Protein AF-K9LJH4-F1 (afdb_monomer_lite)

Radius of gyration: 13.07 Å; chains: 1; bounding box: 28×32×32 Å

InterPro domains:
  IPR040698 Hydrazine synthase alpha subunit, middle domain [PF18582] (1-56)

Secondary structure (DSSP, 8-state):
--------TTS-------SSS-B--EEE-TTS-EEEE--S-B---TT-----SSTT-STTTTSPPP----GGGGGT--

Sequence (78 aa):
IIGYQYVKSDGSTVTSQLSDVPYYMQILDDKGMSVQTALTWAYLRPYHGRICSGCHYGSYRGRAFKNIHAKALYNWWY

Structure (mmCIF, N/CA/C/O backbone):
data_AF-K9LJH4-F1
#
_entry.id   AF-K9LJH4-F1
#
loop_
_atom_site.group_PDB
_atom_site.id
_atom_site.type_symbol
_atom_site.label_atom_id
_atom_site.label_alt_id
_atom_site.label_comp_id
_atom_site.label_asym_id
_atom_site.label_entity_id
_atom_site.label_seq_id
_atom_site.pdbx_PDB_ins_code
_atom_site.Cartn_x
_atom_site.Cartn_y
_atom_site.Cartn_z
_atom_site.occupancy
_atom_site.B_iso_or_equiv
_atom_site.auth_seq_id
_atom_site.auth_comp_id
_atom_site.auth_asym_id
_atom_site.auth_atom_id
_atom_site.pdbx_PDB_model_num
ATOM 1 N N . ILE A 1 1 ? 9.612 13.635 2.742 1.00 96.50 1 ILE A N 1
ATOM 2 C CA . ILE A 1 1 ? 8.516 12.688 3.068 1.00 96.50 1 ILE A CA 1
ATOM 3 C C . ILE A 1 1 ? 7.709 12.503 1.793 1.00 96.50 1 ILE A C 1
ATOM 5 O O . ILE A 1 1 ? 7.301 13.513 1.241 1.00 96.50 1 ILE A O 1
ATOM 9 N N . ILE A 1 2 ? 7.551 11.272 1.290 1.00 98.62 2 ILE A N 1
ATOM 10 C CA . ILE A 1 2 ? 6.738 11.026 0.080 1.00 98.62 2 ILE A CA 1
ATOM 11 C C . ILE A 1 2 ? 5.249 11.219 0.392 1.00 98.62 2 ILE A C 1
ATOM 13 O O . ILE A 1 2 ? 4.542 11.870 -0.366 1.00 98.62 2 ILE A O 1
ATOM 17 N N . GLY A 1 3 ? 4.784 10.692 1.525 1.00 98.75 3 GLY A N 1
ATOM 18 C CA . GLY A 1 3 ? 3.408 10.829 1.991 1.00 98.75 3 GLY A CA 1
ATOM 19 C C . GLY A 1 3 ? 3.108 9.863 3.134 1.00 98.75 3 GLY A C 1
ATOM 20 O O . GLY A 1 3 ? 3.958 9.050 3.501 1.00 98.75 3 GLY A O 1
ATOM 21 N N . TYR A 1 4 ? 1.894 9.957 3.670 1.00 98.81 4 TYR A N 1
ATOM 22 C CA . TYR A 1 4 ? 1.330 9.008 4.628 1.00 98.81 4 TYR A CA 1
ATOM 23 C C . TYR A 1 4 ? 0.200 8.235 3.948 1.00 98.81 4 TYR A C 1
ATOM 25 O O . TYR A 1 4 ? -0.532 8.796 3.135 1.00 98.81 4 TYR A O 1
ATOM 33 N N . GLN A 1 5 ? 0.048 6.958 4.290 1.00 98.88 5 GLN A N 1
ATOM 34 C CA . GLN A 1 5 ? -1.047 6.116 3.817 1.00 98.88 5 GLN A CA 1
ATOM 35 C C . GLN A 1 5 ? -1.654 5.378 5.006 1.00 98.88 5 GLN A C 1
ATOM 37 O O . GLN A 1 5 ? -0.926 4.901 5.877 1.00 98.88 5 GLN A O 1
ATOM 42 N N . TYR A 1 6 ? -2.980 5.281 5.043 1.00 98.62 6 TYR A N 1
ATOM 43 C CA . TYR A 1 6 ? -3.653 4.568 6.119 1.00 98.62 6 TYR A CA 1
ATOM 44 C C . TYR A 1 6 ? -3.473 3.048 5.974 1.00 98.62 6 TYR A C 1
ATOM 46 O O . TYR A 1 6 ? -3.276 2.502 4.882 1.00 98.62 6 TYR A O 1
ATOM 54 N N . VAL A 1 7 ? -3.559 2.345 7.101 1.00 98.88 7 VAL A N 1
ATOM 55 C CA . VAL A 1 7 ? -3.527 0.880 7.163 1.00 98.88 7 VAL A CA 1
ATOM 56 C C . VAL A 1 7 ? -4.935 0.387 7.492 1.00 98.88 7 VAL A C 1
ATOM 58 O O . VAL A 1 7 ? -5.619 0.948 8.347 1.00 98.88 7 VAL A O 1
ATOM 61 N N . LYS A 1 8 ? -5.413 -0.634 6.776 1.00 98.62 8 LYS A N 1
ATOM 62 C CA . LYS A 1 8 ? -6.715 -1.265 7.028 1.00 98.62 8 LYS A CA 1
ATOM 63 C C . LYS A 1 8 ? -6.670 -2.023 8.360 1.00 98.62 8 LYS A C 1
ATOM 65 O O . LYS A 1 8 ? -5.611 -2.407 8.844 1.00 98.62 8 LYS A O 1
ATOM 70 N N . SER A 1 9 ? -7.839 -2.325 8.923 1.00 98.69 9 SER A N 1
ATOM 71 C CA . SER A 1 9 ? -7.931 -3.040 10.206 1.00 98.69 9 SER A CA 1
ATOM 72 C C . SER A 1 9 ? -7.340 -4.463 10.192 1.00 98.69 9 SER A C 1
ATOM 74 O O . SER A 1 9 ? -7.123 -5.030 11.253 1.00 98.69 9 SER A O 1
ATOM 76 N N . ASP A 1 10 ? -7.137 -5.070 9.017 1.00 98.69 10 ASP A N 1
ATOM 77 C CA . ASP A 1 10 ? -6.488 -6.382 8.845 1.00 98.69 10 ASP A CA 1
ATOM 78 C C . ASP A 1 10 ? -4.959 -6.269 8.663 1.00 98.69 10 ASP A C 1
ATOM 80 O O . ASP A 1 10 ? -4.296 -7.250 8.334 1.00 98.69 10 ASP A O 1
ATOM 84 N N . GLY A 1 11 ? -4.399 -5.068 8.843 1.00 98.69 11 GLY A N 1
ATOM 85 C CA . GLY A 1 11 ? -2.981 -4.766 8.652 1.00 98.69 11 GLY A CA 1
ATOM 86 C C . GLY A 1 11 ? -2.571 -4.550 7.192 1.00 98.69 11 GLY A C 1
ATOM 87 O O . GLY A 1 11 ? -1.405 -4.258 6.932 1.00 98.69 11 GLY A O 1
ATOM 88 N N . SER A 1 12 ? -3.490 -4.681 6.229 1.00 98.88 12 SER A N 1
ATOM 89 C CA . SER A 1 12 ? -3.179 -4.491 4.810 1.00 98.88 12 SER A CA 1
ATOM 90 C C . SER A 1 12 ? -3.169 -3.010 4.410 1.00 98.88 12 SER A C 1
ATOM 92 O O . SER A 1 12 ? -3.927 -2.195 4.934 1.00 98.88 12 SER A O 1
ATOM 94 N N . THR A 1 13 ? -2.310 -2.634 3.462 1.00 98.94 13 THR A N 1
ATOM 95 C CA . THR A 1 13 ? -2.243 -1.270 2.914 1.00 98.94 13 THR A CA 1
ATOM 96 C C . THR A 1 13 ? -1.837 -1.304 1.440 1.00 98.94 13 THR A C 1
ATOM 98 O O . THR A 1 13 ? -1.188 -2.251 0.994 1.00 98.94 13 THR A O 1
ATOM 101 N N . VAL A 1 14 ? -2.253 -0.292 0.678 1.00 98.88 14 VAL A N 1
ATOM 102 C CA . VAL A 1 14 ? -1.905 -0.087 -0.734 1.00 98.88 14 VAL A CA 1
ATOM 103 C C . VAL A 1 14 ? -1.873 1.415 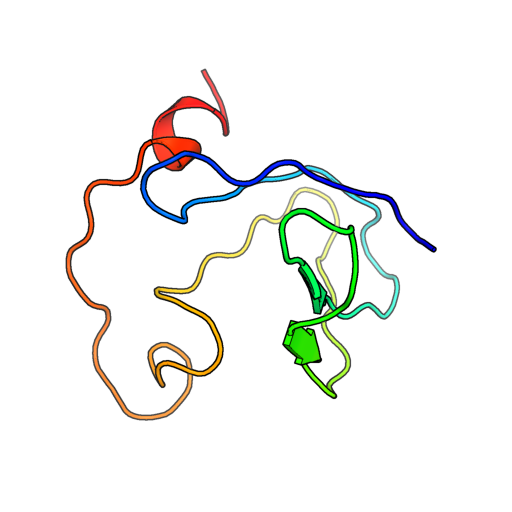-1.022 1.00 98.88 14 VAL A C 1
ATOM 105 O O . VAL A 1 14 ? -2.673 2.164 -0.465 1.00 98.88 14 VAL A O 1
ATOM 108 N N . THR A 1 15 ? -0.950 1.870 -1.873 1.00 98.88 15 THR A N 1
ATOM 109 C CA . THR A 1 15 ? -0.852 3.277 -2.285 1.00 98.88 15 THR A CA 1
ATOM 110 C C . THR A 1 15 ? -0.307 3.408 -3.700 1.00 98.88 15 THR A C 1
ATOM 112 O O . THR A 1 15 ? 0.509 2.593 -4.128 1.00 98.88 15 THR A O 1
ATOM 115 N N . SER A 1 16 ? -0.694 4.485 -4.381 1.00 98.88 16 SER A N 1
ATOM 116 C CA . SER A 1 16 ? 0.057 5.030 -5.515 1.00 98.88 16 SER A CA 1
ATOM 117 C C . SER A 1 16 ? 1.084 6.040 -4.994 1.00 98.88 16 SER A C 1
ATOM 119 O O . SER A 1 16 ? 0.826 6.728 -4.005 1.00 98.88 16 SER A O 1
ATOM 121 N N . GLN A 1 17 ? 2.257 6.115 -5.621 1.00 98.81 17 GLN A N 1
ATOM 122 C CA . GLN A 1 17 ? 3.331 7.047 -5.254 1.00 98.81 17 GLN A CA 1
ATOM 123 C C . GLN A 1 17 ? 4.239 7.341 -6.460 1.00 98.81 17 GLN A C 1
ATOM 125 O O . GLN A 1 17 ? 4.006 6.830 -7.554 1.00 98.81 17 GLN A O 1
ATOM 130 N N . LEU A 1 18 ? 5.287 8.145 -6.252 1.00 98.81 18 LEU A N 1
ATOM 131 C CA . LEU A 1 18 ? 6.319 8.418 -7.256 1.00 98.81 18 LEU A CA 1
ATOM 132 C C . LEU A 1 18 ? 7.051 7.135 -7.690 1.00 98.81 18 LEU A C 1
ATOM 134 O O . LEU A 1 18 ? 7.381 6.280 -6.861 1.00 98.81 18 LEU A O 1
ATOM 138 N N . SER A 1 19 ? 7.341 7.046 -8.988 1.00 98.81 19 SER A N 1
ATOM 139 C CA . SER A 1 19 ? 8.198 6.029 -9.609 1.00 98.81 19 SER A CA 1
ATOM 140 C C . SER A 1 19 ? 9.589 6.588 -9.931 1.00 98.81 19 SER A C 1
ATOM 142 O O . SER A 1 19 ? 9.782 7.799 -9.940 1.00 98.81 19 SER A O 1
ATOM 144 N N . ASP A 1 20 ? 10.544 5.703 -10.222 1.00 98.81 20 ASP A N 1
ATOM 145 C CA . ASP A 1 20 ? 11.937 6.000 -10.592 1.00 98.81 20 ASP A CA 1
ATOM 146 C C . ASP A 1 20 ? 12.701 6.875 -9.571 1.00 98.81 20 ASP A C 1
ATOM 148 O O . ASP A 1 20 ? 13.688 7.529 -9.899 1.00 98.81 20 ASP A O 1
ATOM 152 N N . VAL A 1 21 ? 12.286 6.831 -8.299 1.00 98.81 21 VAL A N 1
ATOM 153 C CA . VAL A 1 21 ? 12.962 7.472 -7.159 1.00 98.81 21 VAL A CA 1
ATOM 154 C C . VAL A 1 21 ? 13.253 6.450 -6.049 1.00 98.81 21 VAL A C 1
ATOM 156 O O . VAL A 1 21 ? 12.453 5.530 -5.850 1.00 98.81 21 VAL A O 1
ATOM 159 N N . PRO A 1 22 ? 14.371 6.580 -5.308 1.00 98.81 22 PRO A N 1
ATOM 160 C CA . PRO A 1 22 ? 14.653 5.722 -4.161 1.00 98.81 22 PRO A CA 1
ATOM 161 C C . PRO A 1 22 ? 13.705 6.037 -2.995 1.00 98.81 22 PRO A C 1
ATOM 163 O O . P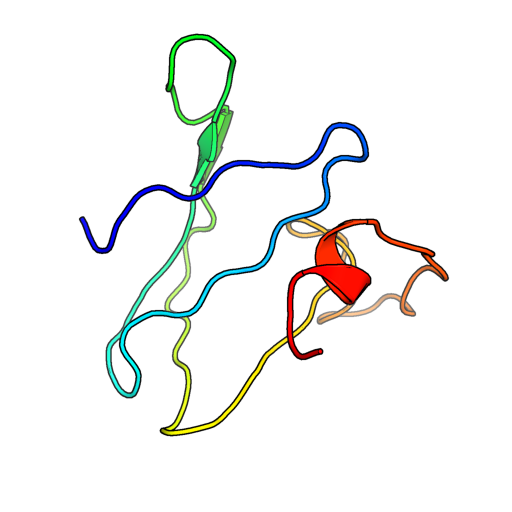RO A 1 22 ? 13.513 7.200 -2.638 1.00 98.81 22 PRO A O 1
ATOM 166 N N . TYR A 1 23 ? 13.129 5.008 -2.371 1.00 98.88 23 TYR A N 1
ATOM 167 C CA . TYR A 1 23 ? 12.235 5.171 -1.220 1.00 98.88 23 TYR A CA 1
ATOM 168 C C . TYR A 1 23 ? 12.310 4.014 -0.214 1.00 98.88 23 TYR A C 1
ATOM 170 O O . TYR A 1 23 ? 12.837 2.942 -0.508 1.00 98.88 23 TYR A O 1
ATOM 178 N N . TYR A 1 24 ? 11.744 4.234 0.974 1.00 98.88 24 TYR A N 1
ATOM 179 C CA . TYR A 1 24 ? 11.480 3.216 1.995 1.00 98.88 24 TYR A CA 1
ATOM 180 C C . TYR A 1 24 ? 10.194 3.552 2.766 1.00 98.88 24 TYR A C 1
ATOM 182 O O . TYR A 1 24 ? 9.521 4.532 2.445 1.00 98.88 24 TYR A O 1
ATOM 190 N N . MET A 1 25 ? 9.829 2.736 3.761 1.00 98.94 25 MET A N 1
ATOM 191 C CA . MET A 1 25 ? 8.619 2.938 4.565 1.00 98.94 25 MET A CA 1
ATOM 192 C C . MET A 1 25 ? 8.838 2.681 6.062 1.00 98.94 25 MET A C 1
ATOM 194 O O . MET A 1 25 ? 9.791 2.007 6.468 1.00 98.94 25 MET A O 1
ATOM 198 N N . GLN A 1 26 ? 7.901 3.186 6.861 1.00 98.94 26 GLN A N 1
ATOM 199 C CA . GLN A 1 26 ? 7.783 2.961 8.299 1.00 98.94 26 GLN A CA 1
ATOM 200 C C . GLN A 1 26 ? 6.348 2.537 8.616 1.00 98.94 26 GLN A C 1
ATOM 202 O O . GLN A 1 26 ? 5.408 3.096 8.051 1.00 98.94 26 GLN A O 1
ATOM 207 N N . ILE A 1 27 ? 6.176 1.550 9.497 1.00 98.88 27 ILE A N 1
ATOM 208 C CA . ILE A 1 27 ? 4.856 1.229 10.063 1.00 98.88 27 ILE A CA 1
ATOM 209 C C . ILE A 1 27 ? 4.639 2.075 11.313 1.00 98.88 27 ILE A C 1
ATOM 211 O O . ILE A 1 27 ? 5.557 2.212 12.121 1.00 98.88 27 ILE A O 1
ATOM 215 N N . LEU A 1 28 ? 3.451 2.662 11.441 1.00 98.88 28 LEU A N 1
ATOM 216 C CA . LEU A 1 28 ? 3.156 3.650 12.473 1.00 98.88 28 LEU A CA 1
ATOM 217 C C . LEU A 1 28 ? 2.182 3.095 13.514 1.00 98.88 28 LEU A C 1
ATOM 219 O O . LEU A 1 28 ? 1.295 2.310 13.171 1.00 98.88 28 LEU A O 1
ATOM 223 N N . ASP A 1 29 ? 2.352 3.511 14.764 1.00 98.69 29 ASP A N 1
ATOM 224 C CA . ASP A 1 29 ? 1.358 3.321 15.820 1.00 98.69 29 ASP A CA 1
ATOM 225 C C . ASP A 1 29 ? 0.240 4.381 15.754 1.00 98.69 29 ASP A C 1
ATOM 227 O O . ASP A 1 29 ? 0.182 5.222 14.851 1.00 98.69 29 ASP A O 1
ATOM 231 N N . ASP A 1 30 ? -0.670 4.339 16.725 1.00 98.62 30 ASP A N 1
ATOM 232 C CA . ASP A 1 30 ? -1.785 5.279 16.881 1.00 98.62 30 ASP A CA 1
ATOM 233 C C . ASP A 1 30 ? -1.341 6.715 17.206 1.00 98.62 30 ASP A C 1
ATOM 235 O O . ASP A 1 30 ? -2.107 7.661 17.020 1.00 98.62 30 ASP A O 1
ATOM 239 N N . LYS A 1 31 ? -0.094 6.896 17.648 1.00 98.75 31 LYS A N 1
ATOM 240 C CA . LYS A 1 31 ? 0.539 8.198 17.892 1.00 98.75 31 LYS A CA 1
ATOM 241 C C . LYS A 1 31 ? 1.317 8.703 16.674 1.00 98.75 31 LYS A C 1
ATOM 243 O O . LYS A 1 31 ? 1.926 9.769 16.745 1.00 98.75 31 LYS A O 1
ATOM 248 N N . GLY A 1 32 ? 1.301 7.968 15.560 1.00 98.56 32 GLY A N 1
ATOM 249 C CA . GLY A 1 32 ? 2.021 8.323 14.339 1.00 98.56 32 GLY A CA 1
ATOM 250 C C . GLY A 1 32 ? 3.535 8.128 14.438 1.00 98.56 32 GLY A C 1
ATOM 251 O O . GLY A 1 32 ? 4.273 8.691 13.627 1.00 98.56 32 GLY A O 1
ATOM 252 N N . MET A 1 33 ? 4.018 7.352 15.410 1.00 98.88 33 MET A N 1
ATOM 253 C CA . MET A 1 33 ? 5.438 7.057 15.592 1.00 98.88 33 MET A CA 1
ATOM 254 C C . MET A 1 33 ? 5.815 5.763 14.874 1.00 98.88 33 MET A C 1
ATOM 256 O O . MET A 1 33 ? 5.057 4.795 14.856 1.00 98.88 33 MET A O 1
ATOM 260 N N . SER A 1 34 ? 7.012 5.728 14.285 1.00 98.88 34 SER A N 1
ATOM 261 C CA . SER A 1 34 ? 7.523 4.522 13.632 1.00 98.88 34 SER A CA 1
ATOM 262 C C . SER A 1 34 ? 7.763 3.409 14.653 1.00 98.88 34 SER A C 1
ATOM 264 O O . SER A 1 34 ? 8.719 3.478 15.422 1.00 98.88 34 SER A O 1
ATOM 266 N N . VAL A 1 35 ? 6.992 2.327 14.562 1.00 98.81 35 VAL A N 1
ATOM 267 C CA . VAL A 1 35 ? 7.231 1.083 15.312 1.00 98.81 35 VAL A CA 1
ATOM 268 C C . VAL A 1 35 ? 8.392 0.294 14.697 1.00 98.81 35 VAL A C 1
ATOM 270 O O . VAL A 1 35 ? 9.202 -0.290 15.412 1.00 98.81 35 VAL A O 1
ATOM 273 N N . GLN A 1 36 ? 8.518 0.301 13.364 1.00 98.81 36 GLN A N 1
ATOM 274 C CA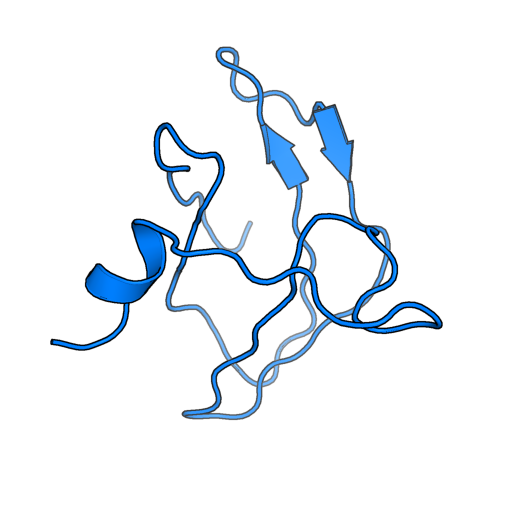 . GLN A 1 36 ? 9.621 -0.341 12.641 1.00 98.81 36 GLN A CA 1
ATOM 275 C C . 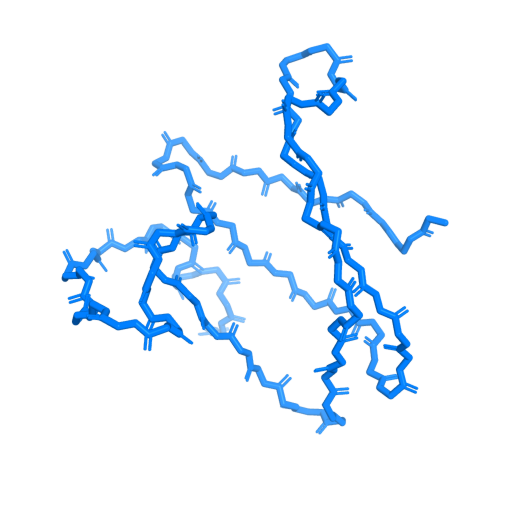GLN A 1 36 ? 9.926 0.398 11.331 1.00 98.81 36 GLN A C 1
ATOM 277 O O . GLN A 1 36 ? 9.016 0.792 10.601 1.00 98.81 36 GLN A O 1
ATOM 282 N N . THR A 1 37 ? 11.218 0.537 11.010 1.00 98.88 37 THR A N 1
ATOM 283 C CA . THR A 1 37 ? 11.716 1.149 9.765 1.00 98.88 37 THR A CA 1
ATOM 284 C C . THR A 1 37 ? 12.337 0.097 8.846 1.00 98.88 37 THR A C 1
ATOM 286 O O . THR A 1 37 ? 13.187 -0.683 9.276 1.00 98.88 37 THR A O 1
ATOM 289 N N . ALA A 1 38 ? 11.954 0.086 7.566 1.00 98.75 38 ALA A N 1
ATOM 290 C CA . ALA A 1 38 ? 12.582 -0.765 6.555 1.00 98.75 38 ALA A CA 1
ATOM 291 C C . ALA A 1 38 ? 13.824 -0.075 5.964 1.00 98.75 38 ALA A C 1
ATOM 293 O O . ALA A 1 38 ? 13.713 0.717 5.035 1.00 98.75 38 ALA A O 1
ATOM 294 N N . LEU A 1 39 ? 15.013 -0.371 6.492 1.00 98.81 39 LEU A N 1
ATOM 295 C CA . LEU A 1 39 ? 16.268 0.253 6.051 1.00 98.81 39 LEU A CA 1
ATOM 296 C C . LEU A 1 39 ? 16.801 -0.388 4.758 1.00 98.81 39 LEU A C 1
ATOM 298 O O . LEU A 1 39 ? 17.635 -1.291 4.780 1.00 98.81 39 LEU A O 1
ATOM 302 N N . THR A 1 40 ? 16.284 0.061 3.616 1.00 98.56 40 THR A N 1
ATOM 303 C CA . THR A 1 40 ? 16.716 -0.338 2.268 1.00 98.56 40 THR A CA 1
ATOM 304 C C . THR A 1 40 ? 16.300 0.724 1.244 1.00 98.56 40 THR A C 1
ATOM 306 O O . THR A 1 40 ? 15.550 1.635 1.580 1.00 98.56 40 THR A O 1
ATOM 309 N N . TRP A 1 41 ? 16.742 0.599 -0.008 1.00 98.81 41 TRP A N 1
ATOM 310 C CA . TRP A 1 41 ? 16.327 1.478 -1.105 1.00 98.81 41 TRP A CA 1
ATOM 311 C C . TRP A 1 41 ? 15.449 0.713 -2.092 1.00 98.81 41 TRP A C 1
ATOM 313 O O . TRP A 1 41 ? 15.938 -0.033 -2.941 1.00 98.81 41 TRP A O 1
ATOM 323 N N . ALA A 1 42 ? 14.137 0.890 -1.968 1.00 98.81 42 ALA A N 1
ATOM 324 C CA . ALA A 1 42 ? 13.172 0.395 -2.937 1.00 98.81 42 ALA A CA 1
ATOM 325 C C . ALA A 1 42 ? 13.027 1.373 -4.112 1.00 98.81 42 ALA A C 1
ATOM 327 O O . ALA A 1 42 ? 13.311 2.564 -3.995 1.00 98.81 42 ALA A O 1
ATOM 328 N N . TYR A 1 43 ? 12.553 0.853 -5.241 1.00 98.81 43 TYR A N 1
ATOM 329 C CA . TYR A 1 43 ? 12.175 1.623 -6.421 1.00 98.81 43 TYR A CA 1
ATOM 330 C C . TYR A 1 43 ? 11.000 0.933 -7.124 1.00 98.81 43 TYR A C 1
ATOM 332 O O . TYR A 1 43 ? 10.868 -0.296 -7.093 1.00 98.81 43 TYR A O 1
ATOM 340 N N . LEU A 1 44 ? 10.147 1.732 -7.761 1.00 98.94 44 LEU A N 1
ATOM 341 C CA . LEU A 1 44 ? 9.095 1.281 -8.673 1.00 98.94 44 LEU A CA 1
ATOM 342 C C . LEU A 1 44 ? 9.371 1.884 -10.044 1.00 98.94 44 LEU A C 1
ATOM 344 O O . LEU A 1 44 ? 9.718 3.057 -10.122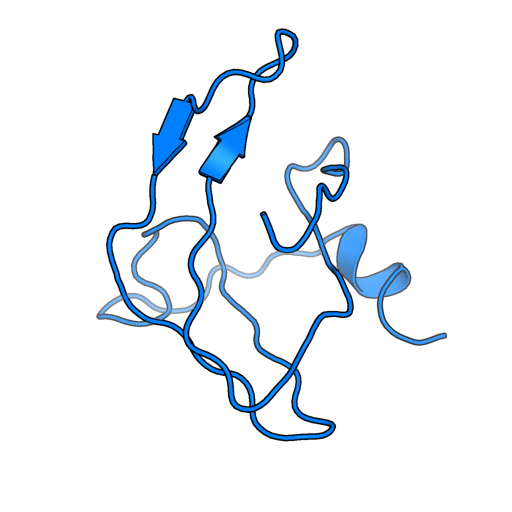 1.00 98.94 44 LEU A O 1
ATOM 348 N N . ARG A 1 45 ? 9.199 1.107 -11.115 1.00 98.81 45 ARG A N 1
ATOM 349 C CA . ARG A 1 45 ? 9.214 1.646 -12.483 1.00 98.81 45 ARG A CA 1
ATOM 350 C C . ARG A 1 45 ? 7.865 2.307 -12.806 1.00 98.81 45 ARG A C 1
ATOM 352 O O . ARG A 1 45 ? 6.879 1.987 -12.134 1.00 98.81 45 ARG A O 1
ATOM 359 N N . PRO A 1 46 ? 7.771 3.195 -13.813 1.00 98.75 46 PRO A N 1
ATOM 360 C CA . PRO A 1 46 ? 6.505 3.821 -14.180 1.00 98.75 46 PRO A CA 1
ATOM 361 C C . PRO A 1 46 ? 5.441 2.762 -14.472 1.00 98.75 46 PRO A C 1
ATOM 363 O O . PRO A 1 46 ? 5.743 1.728 -15.072 1.00 98.75 46 PRO A O 1
ATOM 366 N N . TYR A 1 47 ? 4.215 3.002 -14.001 1.00 98.50 47 TYR A N 1
ATOM 367 C CA . TYR A 1 47 ? 3.067 2.088 -14.103 1.00 98.50 47 TYR A CA 1
ATOM 368 C C . TYR A 1 47 ? 3.207 0.729 -13.376 1.00 98.50 47 TYR A C 1
ATOM 370 O O . TYR A 1 47 ? 2.252 -0.041 -13.319 1.00 98.50 47 TYR A O 1
ATOM 378 N N . HIS A 1 48 ? 4.352 0.413 -12.764 1.00 98.81 48 HIS A N 1
ATOM 379 C CA . HIS A 1 48 ? 4.527 -0.864 -12.073 1.00 98.81 48 HIS A CA 1
ATOM 380 C C . HIS A 1 48 ? 3.935 -0.845 -10.660 1.00 98.81 48 HIS A C 1
ATOM 382 O O . HIS A 1 48 ? 4.094 0.113 -9.905 1.00 98.81 48 HIS A O 1
ATOM 388 N N . GLY A 1 49 ? 3.329 -1.971 -10.281 1.00 98.69 49 GLY A N 1
ATOM 389 C CA . GLY A 1 49 ? 2.930 -2.292 -8.914 1.00 98.69 49 GLY A CA 1
ATOM 390 C C . GLY A 1 49 ? 3.865 -3.319 -8.271 1.00 98.69 49 GLY A C 1
ATOM 391 O O . GLY A 1 49 ? 4.543 -4.077 -8.966 1.00 98.69 49 GLY A O 1
ATOM 392 N N . ARG A 1 50 ? 3.901 -3.381 -6.934 1.00 98.75 50 ARG A N 1
ATOM 393 C CA . ARG A 1 50 ? 4.676 -4.394 -6.200 1.00 98.75 50 ARG A CA 1
ATOM 394 C C . ARG A 1 50 ? 3.945 -4.878 -4.953 1.00 98.75 50 ARG A C 1
ATOM 396 O O . ARG A 1 50 ? 3.304 -4.091 -4.270 1.00 98.75 50 ARG A O 1
ATOM 403 N N . ILE A 1 51 ? 4.093 -6.170 -4.651 1.00 98.88 51 ILE A N 1
ATOM 404 C CA . ILE A 1 51 ? 3.451 -6.844 -3.514 1.00 98.88 51 ILE A CA 1
ATOM 405 C C . ILE A 1 51 ? 4.474 -7.500 -2.574 1.00 98.88 51 ILE A C 1
ATOM 407 O O . ILE A 1 51 ? 5.573 -7.880 -2.988 1.00 98.88 51 ILE A O 1
ATOM 411 N N . CYS A 1 52 ? 4.093 -7.680 -1.310 1.00 98.81 52 CYS A N 1
ATOM 412 C CA . CYS A 1 52 ? 4.790 -8.497 -0.317 1.00 98.81 52 CYS A CA 1
ATOM 413 C C . CYS A 1 52 ? 3.768 -9.104 0.660 1.00 98.81 52 CYS A C 1
ATOM 415 O O . CYS A 1 52 ? 2.689 -8.548 0.843 1.00 98.81 52 CYS A O 1
ATOM 417 N N . SER A 1 53 ? 4.081 -10.239 1.298 1.00 98.75 53 SER A N 1
ATOM 418 C CA . SER A 1 53 ? 3.163 -10.823 2.294 1.00 98.75 53 SER A CA 1
ATOM 419 C C . SER A 1 53 ? 3.138 -10.056 3.621 1.00 98.75 53 SER A C 1
ATOM 421 O O . SER A 1 53 ? 2.181 -10.188 4.372 1.00 98.75 53 SER A O 1
ATOM 423 N N . GLY A 1 54 ? 4.199 -9.311 3.948 1.00 98.50 54 GLY A N 1
ATOM 424 C CA . GLY A 1 54 ? 4.326 -8.587 5.213 1.00 98.50 54 GLY A CA 1
ATOM 425 C C . GLY A 1 54 ? 5.706 -7.954 5.408 1.00 98.50 54 GLY A C 1
ATOM 426 O O . GLY A 1 54 ? 6.624 -8.178 4.612 1.00 98.50 54 GLY A O 1
ATOM 427 N N . CYS A 1 55 ? 5.858 -7.178 6.484 1.00 98.69 55 CYS A N 1
ATOM 428 C CA . CYS A 1 55 ? 7.092 -6.460 6.813 1.00 98.69 55 CYS A CA 1
ATOM 429 C C . CYS A 1 55 ? 8.213 -7.437 7.196 1.00 98.69 55 CYS A C 1
ATOM 431 O O . CYS A 1 55 ? 8.132 -8.103 8.223 1.00 98.69 55 CYS A O 1
ATOM 433 N N . HIS A 1 56 ? 9.233 -7.571 6.341 1.00 98.62 56 HIS A N 1
ATOM 434 C CA . HIS A 1 56 ? 10.360 -8.493 6.539 1.00 98.62 56 HIS A CA 1
ATOM 435 C C . HIS A 1 56 ? 9.964 -9.934 6.909 1.00 98.62 56 HIS A C 1
ATOM 437 O O . HIS A 1 56 ? 10.701 -10.665 7.567 1.00 98.62 56 HIS A O 1
ATOM 443 N N . TYR A 1 57 ? 8.808 -10.377 6.402 1.00 98.50 57 TYR A N 1
ATOM 444 C CA . TYR A 1 57 ? 8.276 -11.719 6.643 1.00 98.50 57 TYR A CA 1
ATOM 445 C C . TYR A 1 57 ? 9.103 -12.826 5.965 1.00 98.50 57 TYR A C 1
ATOM 447 O O . TYR A 1 57 ? 9.038 -13.987 6.354 1.00 98.50 57 TYR A O 1
ATOM 455 N N . GLY A 1 58 ? 9.870 -12.479 4.927 1.00 98.69 58 GLY A N 1
ATOM 456 C CA . GLY A 1 58 ? 10.694 -13.417 4.161 1.00 98.69 58 GLY A CA 1
ATOM 457 C C . GLY A 1 58 ? 10.088 -13.889 2.835 1.00 98.69 58 GLY A C 1
ATOM 458 O O . GLY A 1 58 ? 10.749 -14.664 2.144 1.00 98.69 58 GLY A O 1
ATOM 459 N N . SER A 1 59 ? 8.903 -13.395 2.437 1.00 98.69 59 SER A N 1
ATOM 460 C CA . SER A 1 59 ? 8.256 -13.732 1.148 1.00 98.69 59 SER A CA 1
ATOM 461 C C . SER A 1 59 ? 9.087 -13.327 -0.075 1.00 98.69 59 SER A C 1
ATOM 463 O O . SER A 1 59 ? 8.954 -13.897 -1.147 1.00 98.69 59 SER A O 1
ATOM 465 N N . TYR A 1 60 ? 9.958 -12.333 0.092 1.00 98.00 60 TYR A N 1
ATOM 466 C CA . TYR A 1 60 ? 10.907 -11.866 -0.918 1.00 98.00 60 TYR A CA 1
ATOM 467 C C . TYR A 1 60 ? 12.345 -12.328 -0.637 1.00 98.00 60 TYR A C 1
ATOM 469 O O . TYR A 1 60 ? 13.286 -11.792 -1.218 1.00 98.00 60 TYR A O 1
ATOM 477 N N . ARG A 1 61 ? 12.537 -13.287 0.279 1.00 98.56 61 ARG A N 1
ATOM 478 C CA . ARG A 1 61 ? 13.862 -13.819 0.616 1.00 98.56 61 ARG A CA 1
ATOM 479 C C . ARG A 1 61 ? 13.950 -15.329 0.467 1.00 98.56 61 ARG A C 1
ATOM 481 O O . ARG A 1 61 ? 14.649 -15.790 -0.424 1.00 98.56 61 ARG A O 1
ATOM 488 N N . GLY A 1 62 ? 13.345 -16.078 1.380 1.00 98.31 62 GLY A N 1
ATOM 489 C CA . GLY A 1 62 ? 13.573 -17.523 1.513 1.00 98.31 62 GLY A CA 1
ATOM 490 C C . GLY A 1 62 ? 12.367 -18.289 2.042 1.00 98.31 62 GLY A C 1
ATOM 491 O O . GLY A 1 62 ? 12.498 -19.446 2.422 1.00 98.31 62 GLY A O 1
ATOM 492 N N . ARG A 1 63 ? 11.197 -17.646 2.105 1.00 98.44 63 ARG A N 1
ATOM 493 C CA . ARG A 1 63 ? 9.933 -18.270 2.497 1.00 98.44 63 ARG A CA 1
ATOM 494 C C . ARG A 1 63 ? 8.932 -18.143 1.361 1.00 98.44 63 ARG A C 1
ATOM 496 O O . ARG A 1 63 ? 8.937 -17.151 0.637 1.00 98.44 63 ARG A O 1
ATOM 503 N N . ALA A 1 64 ? 8.047 -19.128 1.253 1.00 98.62 64 ALA A N 1
ATOM 504 C CA . ALA A 1 64 ? 6.883 -19.028 0.386 1.00 98.62 64 ALA A CA 1
ATOM 505 C C . ALA A 1 64 ? 5.956 -17.885 0.839 1.00 98.62 64 ALA A C 1
ATOM 507 O O . ALA A 1 64 ? 5.950 -17.482 2.009 1.00 98.62 64 ALA A O 1
ATOM 508 N N . PHE A 1 65 ? 5.153 -17.377 -0.094 1.00 98.81 65 PHE A N 1
ATOM 509 C CA . PHE A 1 65 ? 4.103 -16.414 0.218 1.00 98.81 65 PHE A CA 1
ATOM 510 C C . PHE A 1 65 ? 3.039 -17.059 1.110 1.00 98.81 65 PHE A C 1
ATOM 512 O O . PHE A 1 65 ? 2.603 -18.185 0.868 1.00 98.81 65 PHE A O 1
ATOM 519 N N . LYS A 1 66 ? 2.597 -16.330 2.138 1.00 98.56 66 LYS A N 1
ATOM 520 C CA . LYS A 1 66 ? 1.416 -16.722 2.913 1.00 98.56 66 LYS A CA 1
ATOM 521 C C . LYS A 1 66 ? 0.171 -16.424 2.076 1.00 98.56 66 LYS A C 1
ATOM 523 O O . LYS A 1 66 ? 0.067 -15.331 1.524 1.00 98.56 66 LYS A O 1
ATOM 528 N N . ASN A 1 67 ? -0.769 -17.366 2.017 1.00 98.75 67 ASN A N 1
ATOM 529 C CA . ASN A 1 67 ? -2.073 -17.121 1.407 1.00 98.75 67 ASN A CA 1
ATOM 530 C C . ASN A 1 67 ? -2.878 -16.158 2.300 1.00 98.75 67 ASN A C 1
ATOM 532 O O . ASN A 1 67 ? -3.168 -16.488 3.452 1.00 98.75 67 ASN A O 1
ATOM 536 N N . ILE A 1 68 ? -3.161 -14.951 1.803 1.00 98.81 68 ILE A N 1
ATOM 537 C CA . ILE A 1 68 ? -3.818 -13.870 2.549 1.00 98.81 68 ILE A CA 1
ATOM 538 C C . ILE A 1 68 ? -4.889 -13.245 1.656 1.00 98.81 68 ILE A C 1
ATOM 540 O O . ILE A 1 68 ? -4.587 -12.722 0.586 1.00 98.81 68 ILE A O 1
ATOM 544 N N . HIS A 1 69 ? -6.131 -13.239 2.137 1.00 98.75 69 HIS A N 1
ATOM 545 C CA . HIS A 1 69 ? -7.231 -12.489 1.536 1.00 98.75 69 HIS A CA 1
ATOM 546 C C . HIS A 1 69 ? -7.315 -11.108 2.200 1.00 98.75 69 HIS A C 1
ATOM 548 O O . HIS A 1 69 ? -7.834 -10.980 3.304 1.00 98.75 69 HIS A O 1
ATOM 554 N N . ALA A 1 70 ? -6.733 -10.092 1.559 1.00 98.81 70 ALA A N 1
ATOM 555 C CA . ALA A 1 70 ? -6.531 -8.765 2.150 1.00 98.81 70 ALA A CA 1
ATOM 556 C C . ALA A 1 70 ? -7.583 -7.734 1.710 1.00 98.81 70 ALA A C 1
ATOM 558 O O . ALA A 1 70 ? -7.938 -7.666 0.533 1.00 98.81 70 ALA A O 1
ATOM 559 N N . LYS A 1 71 ? -7.999 -6.843 2.619 1.00 98.81 71 LYS A N 1
ATOM 560 C CA . LYS A 1 71 ? -8.901 -5.713 2.317 1.00 98.81 71 LYS A CA 1
ATOM 561 C C . LYS A 1 71 ? -8.298 -4.732 1.313 1.00 98.81 71 LYS A C 1
ATOM 563 O O . LYS A 1 71 ? -9.015 -4.221 0.458 1.00 98.81 71 LYS A O 1
ATOM 568 N N . ALA A 1 72 ? -6.994 -4.465 1.397 1.00 98.75 72 ALA A N 1
ATOM 569 C CA . ALA A 1 72 ? -6.304 -3.557 0.480 1.00 98.75 72 ALA A CA 1
ATOM 570 C C . ALA A 1 72 ? -6.337 -4.029 -0.984 1.00 98.75 72 ALA A C 1
ATOM 572 O O . ALA A 1 72 ? -6.250 -3.189 -1.875 1.00 98.75 72 ALA A O 1
ATOM 573 N N . LEU A 1 73 ? -6.532 -5.332 -1.239 1.00 98.81 73 LEU A N 1
ATOM 574 C CA . LEU A 1 73 ? -6.656 -5.875 -2.596 1.00 98.81 73 LEU A CA 1
ATOM 575 C C . LEU A 1 73 ? -7.793 -5.199 -3.371 1.00 98.81 73 LEU A C 1
ATOM 577 O O . LEU A 1 73 ? -7.632 -4.840 -4.531 1.00 98.81 73 LEU A O 1
ATOM 581 N N . TYR A 1 74 ? -8.912 -4.957 -2.692 1.00 98.56 74 TYR A N 1
ATOM 582 C CA . TYR A 1 74 ? -10.098 -4.320 -3.261 1.00 98.56 74 TYR A CA 1
ATOM 583 C C . TYR A 1 74 ? -10.012 -2.795 -3.302 1.00 98.56 74 TYR A C 1
ATOM 585 O O . TYR A 1 74 ? -10.945 -2.154 -3.757 1.00 98.56 74 TYR A O 1
ATOM 593 N N . ASN A 1 75 ? -8.922 -2.208 -2.802 1.00 98.69 75 ASN A N 1
ATOM 594 C CA . ASN A 1 75 ? -8.678 -0.770 -2.851 1.00 98.69 75 ASN A CA 1
ATOM 595 C C . ASN A 1 75 ? -7.597 -0.405 -3.888 1.00 98.69 75 ASN A C 1
ATOM 597 O O . ASN A 1 75 ? -7.107 0.721 -3.882 1.00 98.69 75 ASN A O 1
ATOM 601 N N . TRP A 1 76 ? -7.162 -1.360 -4.719 1.00 98.38 76 TRP A N 1
ATOM 602 C CA . TRP A 1 76 ? -6.020 -1.161 -5.610 1.00 98.38 76 TRP A CA 1
ATOM 603 C C . TRP A 1 76 ? -6.430 -0.690 -7.005 1.00 98.38 76 T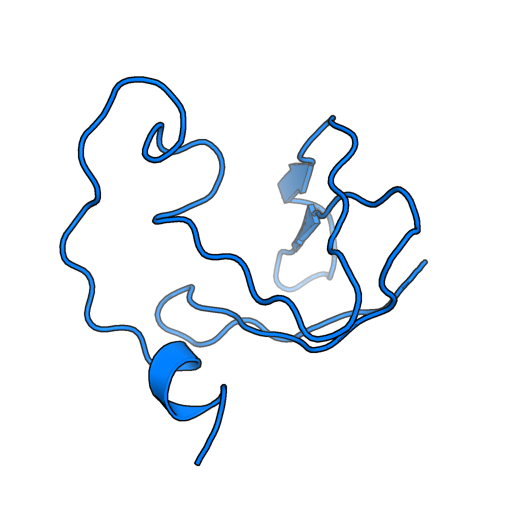RP A C 1
ATOM 605 O O . TRP A 1 76 ? -5.995 0.369 -7.450 1.00 98.38 76 TRP A O 1
ATOM 615 N N . TRP A 1 77 ? -7.268 -1.468 -7.682 1.00 98.12 77 TRP A N 1
ATOM 616 C CA . TRP A 1 77 ? -7.821 -1.121 -8.983 1.00 98.12 77 TRP A CA 1
ATOM 617 C C . TRP A 1 77 ? -9.177 -1.802 -9.132 1.00 98.12 77 TRP A C 1
ATOM 619 O O . TRP A 1 77 ? -9.273 -3.024 -9.009 1.00 98.12 77 TRP A O 1
ATOM 629 N N . TYR A 1 78 ? -10.211 -0.993 -9.319 1.00 91.31 78 TYR A N 1
ATOM 630 C CA . TYR A 1 78 ? -11.607 -1.382 -9.467 1.00 91.31 78 TYR A CA 1
ATOM 631 C C . TYR A 1 78 ? -12.342 -0.284 -10.231 1.00 91.31 78 TYR A C 1
ATOM 633 O O . TYR A 1 78 ? -11.922 0.892 -10.105 1.00 91.31 78 TYR A O 1
#

pLDDT: mean 98.6, std 0.89, range [91.31, 98.94]

Organism: NCBI:txid265882

Foldseek 3Di:
DFDDWDADPVRDTDDDTDAPAWDWDFDADPVRDGPDTDPDTDGDHPPDDDDDQDDPPQCVPPDPRDDDDDPNVVVYDD